Protein AF-A0A552V9F4-F1 (afdb_monomer)

Mean predicted aligned error: 6.56 Å

pLDDT: mean 88.09, std 12.14, range [50.66, 97.44]

Organism: NCBI:txid2593302

Solvent-accessible surface area (backbone atoms only — not comparable to full-atom values): 7953 Å² total; per-residue (Å²): 112,72,72,58,54,55,49,52,52,50,44,52,54,47,30,52,49,51,51,54,51,39,51,52,51,35,53,50,50,47,54,55,50,46,70,77,54,66,98,63,60,70,68,59,55,53,53,46,44,68,67,46,38,50,55,44,36,16,58,52,36,9,51,49,32,18,53,53,34,37,56,52,29,77,77,38,71,93,44,42,72,57,48,33,50,49,40,46,50,55,31,50,52,52,50,49,51,50,46,61,73,68,66,56,71,54,82,86,44,42,68,52,50,51,52,20,51,49,33,20,45,48,21,10,47,53,28,61,72,64,57,77,80,81,66,76,75,70,61,72,71,70,77,72,74,134

Foldseek 3Di:
DVVVVVVVVVLLVLLVVLVVVLVVQLVVVLVVVCVVVDDDDPVVSVVVSVVCSLVSLLVSLLQSLLVVLLVVCVVPVVCSVVSLPVNLVSNLVVVVVVCVVVVPPCPVCVVSNVSSSVSSSVSSVVSSVPHPDPDPPVVVVVVPDD

Structure (mmCIF, N/CA/C/O backbone):
data_AF-A0A552V9F4-F1
#
_entry.id   AF-A0A552V9F4-F1
#
loop_
_atom_site.group_PDB
_atom_site.id
_atom_site.type_symbol
_atom_site.label_atom_id
_atom_site.label_alt_id
_atom_site.label_comp_id
_atom_site.label_asym_id
_atom_site.label_entity_id
_atom_site.label_seq_id
_atom_site.pdbx_PDB_ins_code
_atom_site.Cartn_x
_atom_site.Cartn_y
_atom_site.Cartn_z
_atom_site.occupancy
_atom_site.B_iso_or_equiv
_atom_site.auth_seq_id
_atom_site.auth_comp_id
_atom_site.auth_asym_id
_atom_site.auth_atom_id
_atom_site.pdbx_PDB_model_num
ATOM 1 N N . MET A 1 1 ? -27.660 -7.204 12.647 1.00 72.75 1 MET A N 1
ATOM 2 C CA . MET A 1 1 ? -27.109 -7.534 11.307 1.00 72.75 1 MET A CA 1
ATOM 3 C C . MET A 1 1 ? -26.735 -6.308 10.467 1.00 72.75 1 MET A C 1
ATOM 5 O O . MET A 1 1 ? -25.576 -6.212 10.083 1.00 72.75 1 MET A O 1
ATOM 9 N N . LYS A 1 2 ? -27.642 -5.340 10.229 1.00 84.56 2 LYS A N 1
ATOM 10 C CA . LYS A 1 2 ? -27.387 -4.163 9.358 1.00 84.56 2 LYS A CA 1
ATOM 11 C C . LYS A 1 2 ? -26.086 -3.395 9.672 1.00 84.56 2 LYS A C 1
ATOM 13 O O . LYS A 1 2 ? -25.325 -3.079 8.765 1.00 84.56 2 LYS A O 1
ATOM 18 N N . THR A 1 3 ? -25.776 -3.168 10.950 1.00 84.19 3 THR A N 1
ATOM 19 C CA . THR A 1 3 ? -24.576 -2.420 11.381 1.00 84.19 3 THR A CA 1
ATOM 20 C C . THR A 1 3 ? -23.252 -3.110 11.032 1.00 84.19 3 THR A C 1
ATOM 22 O O . THR A 1 3 ? -22.259 -2.428 10.795 1.00 84.19 3 THR A O 1
ATOM 25 N N . GLN A 1 4 ? -23.221 -4.447 10.995 1.00 86.94 4 GLN A N 1
ATOM 26 C CA . GLN A 1 4 ? -22.009 -5.193 10.635 1.00 86.94 4 GLN A CA 1
ATOM 27 C C . GLN A 1 4 ? -21.785 -5.189 9.121 1.00 86.94 4 GLN A C 1
ATOM 29 O O . GLN A 1 4 ? -20.668 -4.950 8.676 1.00 86.94 4 GLN A O 1
ATOM 34 N N . LEU A 1 5 ? -22.856 -5.341 8.334 1.00 91.25 5 LEU A N 1
ATOM 35 C CA . LEU A 1 5 ? -22.785 -5.246 6.875 1.00 91.25 5 LEU A CA 1
ATOM 36 C C . LEU A 1 5 ? -22.254 -3.878 6.422 1.00 91.25 5 LEU A C 1
ATOM 38 O O . LEU A 1 5 ? -21.339 -3.808 5.608 1.00 91.25 5 LEU A O 1
ATOM 42 N N . LEU A 1 6 ? -22.768 -2.788 7.004 1.00 90.12 6 LEU A N 1
ATOM 43 C CA . LEU A 1 6 ? -22.297 -1.432 6.698 1.00 90.12 6 LEU A CA 1
ATOM 44 C C . LEU A 1 6 ? -20.823 -1.220 7.059 1.00 90.12 6 LEU A C 1
ATOM 46 O O . LEU A 1 6 ? -20.116 -0.501 6.358 1.00 90.12 6 LEU A O 1
ATOM 50 N N . PHE A 1 7 ? -20.355 -1.832 8.149 1.00 88.62 7 PHE A N 1
ATOM 51 C CA . PHE A 1 7 ? -18.946 -1.781 8.530 1.00 88.62 7 PHE A CA 1
ATOM 52 C C . PHE A 1 7 ? -18.068 -2.489 7.490 1.00 88.62 7 PHE A C 1
ATOM 54 O O . PHE A 1 7 ? -17.107 -1.894 7.012 1.00 88.62 7 PHE A O 1
ATOM 61 N N . VAL A 1 8 ? -18.433 -3.711 7.091 1.00 90.56 8 VAL A N 1
ATOM 62 C CA . VAL A 1 8 ? -17.694 -4.490 6.084 1.00 90.56 8 VAL A CA 1
ATOM 63 C C . VAL A 1 8 ? -17.661 -3.767 4.738 1.00 90.56 8 VAL A C 1
ATOM 65 O O . VAL A 1 8 ? -16.583 -3.582 4.179 1.00 90.56 8 VAL A O 1
ATOM 68 N N . LEU A 1 9 ? -18.807 -3.272 4.259 1.00 94.00 9 LEU A N 1
ATOM 69 C CA . LEU A 1 9 ? -18.890 -2.498 3.014 1.00 94.00 9 LEU A CA 1
ATOM 70 C C . LEU A 1 9 ? -18.021 -1.240 3.056 1.00 94.00 9 LEU A C 1
ATOM 72 O O . LEU A 1 9 ? -17.386 -0.894 2.065 1.00 94.00 9 LEU A O 1
ATOM 76 N N . ARG A 1 10 ? -17.954 -0.562 4.205 1.00 93.00 10 ARG A N 1
ATOM 77 C CA . ARG A 1 10 ? -17.111 0.624 4.372 1.00 93.00 10 ARG A CA 1
ATOM 78 C C . ARG A 1 10 ? -15.624 0.282 4.333 1.00 93.00 10 ARG A C 1
ATOM 80 O O . ARG A 1 10 ? -14.868 1.031 3.720 1.00 93.00 10 ARG A O 1
ATOM 87 N N . ILE A 1 11 ? -15.205 -0.817 4.964 1.00 94.31 11 ILE A N 1
ATOM 88 C CA . ILE A 1 11 ? -13.812 -1.281 4.899 1.00 94.31 11 ILE A CA 1
ATOM 89 C C . ILE A 1 11 ? -13.452 -1.663 3.464 1.00 94.31 11 ILE A C 1
ATOM 91 O O . ILE A 1 11 ? -12.461 -1.160 2.948 1.00 94.31 11 ILE A O 1
ATOM 95 N N . LEU A 1 12 ? -14.284 -2.475 2.806 1.00 95.75 12 LEU A N 1
ATOM 96 C CA . LEU A 1 12 ? -14.083 -2.891 1.416 1.00 95.75 12 LEU A CA 1
ATOM 97 C C . LEU A 1 12 ? -14.016 -1.694 0.468 1.00 95.75 12 LEU A C 1
ATOM 99 O O . LEU A 1 12 ? -13.056 -1.559 -0.281 1.00 95.75 12 LEU A O 1
ATOM 103 N N . GLY A 1 13 ? -14.992 -0.787 0.538 1.00 96.25 13 GLY A N 1
ATOM 104 C CA . GLY A 1 13 ? -15.0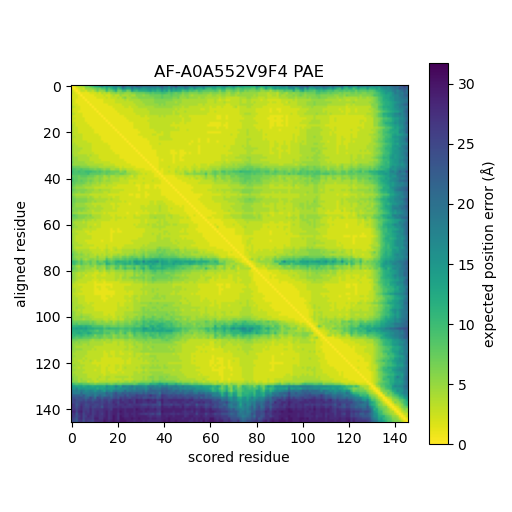08 0.412 -0.297 1.00 96.25 13 GLY A CA 1
ATOM 105 C C . GLY A 1 13 ? -13.802 1.318 -0.048 1.00 96.25 13 GLY A C 1
ATOM 106 O O . GLY A 1 13 ? -13.254 1.875 -0.992 1.00 96.25 13 GLY A O 1
ATOM 107 N N . THR A 1 14 ? -13.335 1.422 1.202 1.00 95.56 14 THR A N 1
ATOM 108 C CA . THR A 1 14 ? -12.108 2.173 1.518 1.00 95.56 14 THR A CA 1
ATOM 109 C C . THR A 1 14 ? -10.870 1.478 0.954 1.00 95.56 14 THR A C 1
ATOM 111 O O . THR A 1 14 ? -10.026 2.148 0.376 1.00 95.56 14 THR A O 1
ATOM 114 N N . ALA A 1 15 ? -10.759 0.155 1.083 1.00 96.38 15 ALA A N 1
ATOM 115 C CA . ALA A 1 15 ? -9.636 -0.599 0.534 1.00 96.38 15 ALA A CA 1
ATOM 116 C C . ALA A 1 15 ? -9.555 -0.458 -0.996 1.00 96.38 15 ALA A C 1
ATOM 118 O O . ALA A 1 15 ? -8.486 -0.167 -1.523 1.00 96.38 15 ALA A O 1
ATOM 119 N N . ILE A 1 16 ? -10.692 -0.569 -1.692 1.00 96.81 16 ILE A N 1
ATOM 120 C CA . ILE A 1 16 ? -10.782 -0.349 -3.144 1.00 96.81 16 ILE A CA 1
ATOM 121 C C . ILE A 1 16 ? -10.408 1.093 -3.501 1.00 96.81 16 ILE A C 1
ATOM 123 O O . ILE A 1 16 ? -9.666 1.315 -4.451 1.00 96.81 16 ILE A O 1
ATOM 127 N N . LEU A 1 17 ? -10.878 2.080 -2.733 1.00 97.06 17 LEU A N 1
ATOM 128 C CA . LEU A 1 17 ? -10.517 3.479 -2.958 1.00 97.06 17 LEU A CA 1
ATOM 129 C C . LEU A 1 17 ? -9.005 3.706 -2.824 1.00 97.06 17 LEU A C 1
ATOM 131 O O . LEU A 1 17 ? -8.422 4.359 -3.683 1.00 97.06 17 LEU A O 1
ATOM 135 N N . ILE A 1 18 ? -8.369 3.158 -1.782 1.00 96.19 18 ILE A N 1
ATOM 136 C CA . ILE A 1 18 ? -6.911 3.248 -1.605 1.00 96.19 18 ILE A CA 1
ATOM 137 C C . ILE A 1 18 ? -6.203 2.598 -2.797 1.00 96.19 18 ILE A C 1
ATOM 139 O O . ILE A 1 18 ? -5.294 3.205 -3.348 1.00 96.19 18 ILE A O 1
ATOM 143 N N . MET A 1 19 ? -6.667 1.428 -3.248 1.00 95.31 19 MET A N 1
ATOM 144 C CA . MET A 1 19 ? -6.105 0.734 -4.412 1.00 95.31 19 MET A CA 1
ATOM 145 C C . MET A 1 19 ? -6.162 1.596 -5.680 1.00 95.31 19 MET A C 1
ATOM 147 O O . MET A 1 19 ? -5.168 1.736 -6.384 1.00 95.31 19 MET A O 1
ATOM 151 N N . ILE A 1 20 ? -7.310 2.224 -5.953 1.00 96.12 20 ILE A N 1
ATOM 152 C CA . ILE A 1 20 ? -7.468 3.127 -7.101 1.00 96.12 20 ILE A CA 1
ATOM 153 C C . ILE A 1 20 ? -6.495 4.305 -6.993 1.00 96.12 20 ILE A C 1
ATOM 155 O O . ILE A 1 20 ? -5.845 4.651 -7.976 1.00 96.12 20 ILE A O 1
ATOM 159 N N . ILE A 1 21 ? -6.371 4.911 -5.809 1.00 97.00 21 ILE A N 1
ATOM 160 C CA . ILE A 1 21 ? -5.446 6.030 -5.592 1.00 97.00 21 ILE A CA 1
ATOM 161 C C . ILE A 1 21 ? -3.994 5.581 -5.807 1.00 97.00 21 ILE A C 1
ATOM 163 O O . ILE A 1 21 ? -3.258 6.282 -6.494 1.00 97.00 21 ILE A O 1
ATOM 167 N N . ASP A 1 22 ? -3.584 4.423 -5.288 1.00 94.62 22 ASP A N 1
ATOM 168 C CA . ASP A 1 22 ? -2.224 3.894 -5.468 1.00 94.62 22 ASP A CA 1
ATOM 169 C C . ASP A 1 22 ? -1.891 3.640 -6.946 1.00 94.62 22 ASP A C 1
ATOM 171 O O . ASP A 1 22 ? -0.799 3.981 -7.410 1.00 94.62 22 ASP A O 1
ATOM 175 N N . VAL A 1 23 ? -2.842 3.099 -7.713 1.00 93.12 23 VAL A N 1
ATOM 176 C CA . VAL A 1 23 ? -2.683 2.916 -9.164 1.00 93.12 23 VAL A CA 1
ATOM 177 C C . VAL A 1 23 ? -2.520 4.267 -9.860 1.00 93.12 23 VAL A C 1
ATOM 179 O O . VAL A 1 23 ? -1.599 4.437 -10.656 1.00 93.12 23 VAL A O 1
ATOM 182 N N . LEU A 1 24 ? -3.359 5.256 -9.533 1.00 96.81 24 LEU A N 1
ATOM 183 C CA . LEU A 1 24 ? -3.253 6.601 -10.107 1.00 96.81 24 LEU A CA 1
ATOM 184 C C . LEU A 1 24 ? -1.923 7.280 -9.755 1.00 96.81 24 LEU A C 1
ATOM 186 O O . LEU A 1 24 ? -1.337 7.941 -10.610 1.00 96.81 24 LEU A O 1
ATOM 190 N N . LEU A 1 25 ? -1.425 7.102 -8.530 1.00 96.81 25 LEU A N 1
ATOM 191 C CA . LEU A 1 25 ? -0.123 7.623 -8.110 1.00 96.81 25 LEU A CA 1
ATOM 192 C C . LEU A 1 25 ? 1.028 6.948 -8.855 1.00 96.81 25 LEU A C 1
ATOM 194 O O . LEU A 1 25 ? 1.984 7.626 -9.219 1.00 96.81 25 LEU A O 1
ATOM 198 N N . SER A 1 26 ? 0.917 5.650 -9.133 1.00 94.44 26 SER A N 1
ATOM 199 C CA . SER A 1 26 ? 1.912 4.923 -9.928 1.00 94.44 26 SER A CA 1
ATOM 200 C C . SER A 1 26 ? 1.936 5.426 -11.375 1.00 94.44 26 SER A C 1
ATOM 202 O O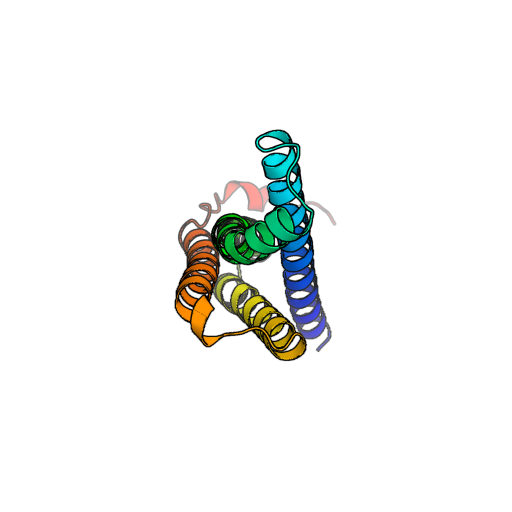 . SER A 1 26 ? 2.999 5.706 -11.917 1.00 94.44 26 SER A O 1
ATOM 204 N N . VAL A 1 27 ? 0.766 5.646 -11.986 1.00 95.31 27 VAL A N 1
ATOM 205 C CA . VAL A 1 27 ? 0.667 6.244 -13.332 1.00 95.31 27 VAL A CA 1
ATOM 206 C C . VAL A 1 27 ? 1.233 7.666 -13.353 1.00 95.31 27 VAL A C 1
ATOM 208 O O . VAL A 1 27 ? 1.951 8.037 -14.282 1.00 95.31 27 VAL A O 1
ATOM 211 N N . LEU A 1 28 ? 0.929 8.469 -12.330 1.00 97.31 28 LEU A N 1
ATOM 212 C CA . LEU A 1 28 ? 1.443 9.830 -12.210 1.00 97.31 28 LEU A CA 1
ATOM 213 C C . LEU A 1 28 ? 2.970 9.850 -12.060 1.00 97.31 28 LEU A C 1
ATOM 215 O O . LEU A 1 28 ? 3.621 10.696 -12.668 1.00 97.31 28 LEU A O 1
ATOM 219 N N . GLU A 1 29 ? 3.541 8.926 -11.288 1.00 97.44 29 GLU A N 1
ATOM 220 C CA . GLU A 1 29 ? 4.991 8.779 -11.137 1.00 97.44 29 GLU A CA 1
ATOM 221 C C . GLU A 1 29 ? 5.663 8.511 -12.485 1.00 97.44 29 GLU A C 1
ATOM 223 O O . GLU A 1 29 ? 6.561 9.260 -12.870 1.00 97.44 29 GLU A O 1
ATOM 228 N N . VAL A 1 30 ? 5.164 7.539 -13.252 1.00 96.88 30 VAL A N 1
ATOM 229 C CA . VAL A 1 30 ? 5.693 7.218 -14.587 1.00 96.88 30 VAL A CA 1
ATOM 230 C C . VAL A 1 30 ? 5.546 8.405 -15.540 1.00 96.88 30 VAL A C 1
ATOM 232 O O . VAL A 1 30 ? 6.466 8.713 -16.298 1.00 96.88 30 VAL A O 1
ATOM 235 N N . PHE A 1 31 ? 4.417 9.119 -15.486 1.00 96.88 31 PHE A N 1
ATOM 236 C CA . PHE A 1 31 ? 4.212 10.329 -16.283 1.00 96.88 31 PHE A CA 1
ATOM 237 C C . PHE A 1 31 ? 5.247 11.413 -15.957 1.00 96.88 31 PHE A C 1
ATOM 239 O O . PHE A 1 31 ? 5.812 12.017 -16.869 1.00 96.88 31 PHE A O 1
ATOM 246 N N . ILE A 1 32 ? 5.520 11.651 -14.671 1.00 97.31 32 ILE A N 1
ATOM 247 C CA . ILE A 1 32 ? 6.546 12.600 -14.224 1.00 97.31 32 ILE A CA 1
ATOM 248 C C . ILE A 1 32 ? 7.928 12.132 -14.694 1.00 97.31 32 ILE A C 1
ATOM 250 O O . ILE A 1 32 ? 8.675 12.923 -15.269 1.00 97.31 32 ILE A O 1
ATOM 254 N N . TYR A 1 33 ? 8.250 10.851 -14.520 1.00 96.75 33 TYR A N 1
ATOM 255 C CA . TYR A 1 33 ? 9.520 10.264 -14.942 1.00 96.75 33 TYR A CA 1
ATOM 256 C C . TYR A 1 33 ? 9.768 10.434 -16.450 1.00 96.75 33 TYR A C 1
ATOM 258 O O . TYR A 1 33 ? 10.843 10.880 -16.858 1.00 96.75 33 TYR A O 1
ATOM 266 N N . ALA A 1 34 ? 8.751 10.195 -17.281 1.00 96.31 34 ALA A N 1
ATOM 267 C CA . ALA A 1 34 ? 8.834 10.367 -18.730 1.00 96.31 34 ALA A CA 1
ATOM 268 C C . ALA A 1 34 ? 9.116 11.817 -19.163 1.00 96.31 34 ALA A C 1
ATOM 270 O O . ALA A 1 34 ? 9.714 12.039 -20.215 1.00 96.31 34 ALA A O 1
ATOM 271 N N . ARG A 1 35 ? 8.740 12.820 -18.354 1.00 96.94 35 ARG A N 1
ATOM 272 C CA . ARG A 1 35 ? 9.095 14.225 -18.616 1.00 96.94 35 ARG A CA 1
ATOM 273 C C . ARG A 1 35 ? 10.566 14.534 -18.353 1.00 96.94 35 ARG A C 1
ATOM 275 O O . ARG A 1 35 ? 11.104 15.421 -19.007 1.00 96.94 35 ARG A O 1
ATOM 282 N N . PHE A 1 36 ? 11.201 13.827 -17.421 1.00 97.38 36 PHE A N 1
ATOM 283 C CA . PHE A 1 36 ? 12.621 14.007 -17.104 1.00 97.38 36 PHE A CA 1
ATOM 284 C C . PHE A 1 36 ? 13.546 13.206 -18.019 1.00 97.38 36 PHE A C 1
ATOM 286 O O . PHE A 1 36 ? 14.675 13.627 -18.261 1.00 97.38 36 PHE A O 1
ATOM 293 N N . VAL A 1 37 ? 13.076 12.072 -18.540 1.00 96.38 37 VAL A N 1
ATOM 294 C CA . VAL A 1 37 ? 13.838 11.217 -19.458 1.00 96.38 37 VAL A CA 1
ATOM 295 C C . VAL A 1 37 ? 13.060 11.075 -20.768 1.00 96.38 37 VAL A C 1
ATOM 297 O O . VAL A 1 37 ? 12.438 10.033 -20.980 1.00 96.38 37 VAL A O 1
ATOM 300 N N . PRO A 1 38 ? 13.038 12.108 -21.631 1.00 94.81 38 PRO A N 1
ATOM 301 C CA . PRO A 1 38 ? 12.320 12.052 -22.901 1.00 94.81 38 PRO A CA 1
ATOM 302 C C . PRO A 1 38 ? 13.006 11.124 -23.921 1.00 94.81 38 PRO A C 1
ATOM 304 O O . PRO A 1 38 ? 14.115 10.629 -23.704 1.00 94.81 38 PRO A O 1
ATOM 307 N N . ASP A 1 39 ? 12.324 10.899 -25.047 1.00 95.69 39 ASP A N 1
ATOM 308 C CA . ASP A 1 39 ? 12.840 10.214 -26.244 1.00 95.69 39 ASP A CA 1
ATOM 309 C C . ASP A 1 39 ? 13.251 8.745 -26.042 1.00 95.69 39 ASP A C 1
ATOM 311 O O . ASP A 1 39 ? 14.092 8.203 -26.766 1.00 95.69 39 ASP A O 1
ATOM 315 N N . LYS A 1 40 ? 12.649 8.066 -25.061 1.00 96.88 40 LYS A N 1
ATOM 316 C CA . LYS A 1 40 ? 12.807 6.619 -24.880 1.00 96.88 40 LYS A CA 1
ATOM 317 C C . LYS A 1 40 ? 11.651 5.850 -25.525 1.00 96.88 40 LYS A C 1
ATOM 319 O O . LYS A 1 40 ? 10.537 6.366 -25.617 1.00 96.88 40 LYS A O 1
ATOM 324 N N . PRO A 1 41 ? 11.891 4.608 -25.984 1.00 96.75 41 PRO A N 1
ATOM 325 C CA . PRO A 1 41 ? 10.813 3.750 -26.464 1.00 96.75 41 PRO A CA 1
ATOM 326 C C . PRO A 1 41 ? 9.840 3.415 -25.324 1.00 96.75 41 PRO A C 1
ATOM 328 O O . PRO A 1 41 ? 10.246 3.356 -24.166 1.00 96.75 41 PRO A O 1
ATOM 331 N N . ALA A 1 42 ? 8.576 3.128 -25.653 1.00 94.50 42 ALA A N 1
ATOM 332 C CA . ALA A 1 42 ? 7.539 2.790 -24.668 1.00 94.50 42 ALA A CA 1
ATOM 333 C C . ALA A 1 42 ? 7.968 1.669 -23.701 1.00 94.50 42 ALA A C 1
ATOM 335 O O . ALA A 1 42 ? 7.796 1.795 -22.493 1.00 94.50 42 ALA A O 1
ATOM 336 N N . SER A 1 43 ? 8.663 0.651 -24.219 1.00 96.00 43 SER A N 1
ATOM 337 C CA . SER A 1 43 ? 9.186 -0.471 -23.432 1.00 96.00 43 SER A CA 1
ATOM 338 C C . SER A 1 43 ? 10.141 -0.063 -22.305 1.00 96.00 43 SER A C 1
ATOM 340 O O . SER A 1 43 ? 10.242 -0.769 -21.304 1.00 96.00 43 SER A O 1
ATOM 342 N N . PHE A 1 44 ? 10.837 1.071 -22.437 1.00 96.12 44 PHE A N 1
ATOM 343 C CA . PHE A 1 44 ? 11.686 1.613 -21.377 1.00 96.12 44 PHE A CA 1
ATOM 344 C C . PHE A 1 44 ? 10.846 2.108 -20.192 1.00 96.12 44 PHE A C 1
ATOM 346 O O . PHE A 1 44 ? 11.172 1.822 -19.042 1.00 96.12 44 PHE A O 1
ATOM 353 N N . TYR A 1 45 ? 9.747 2.816 -20.468 1.00 95.50 45 TYR A N 1
ATOM 354 C CA . TYR A 1 45 ? 8.840 3.306 -19.430 1.00 95.50 45 TYR A CA 1
ATOM 355 C C . TYR A 1 45 ? 7.999 2.181 -18.825 1.00 95.50 45 TYR A C 1
ATOM 357 O O . TYR A 1 45 ? 7.761 2.203 -17.622 1.00 95.50 45 TYR A O 1
ATOM 365 N N . ASP A 1 46 ? 7.619 1.172 -19.613 1.00 93.19 46 ASP A N 1
ATOM 366 C CA . ASP A 1 46 ? 6.919 -0.017 -19.110 1.00 93.19 46 ASP A CA 1
ATOM 367 C C . ASP A 1 46 ? 7.788 -0.789 -18.105 1.00 93.19 46 ASP A C 1
ATO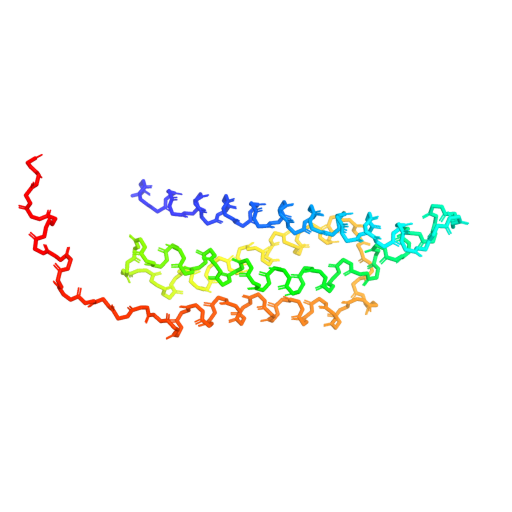M 369 O O . ASP A 1 46 ? 7.320 -1.181 -17.035 1.00 93.19 46 ASP A O 1
ATOM 373 N N . ALA A 1 47 ? 9.079 -0.959 -18.412 1.00 93.06 47 ALA A N 1
ATOM 374 C CA . ALA A 1 47 ? 10.031 -1.588 -17.500 1.00 93.06 47 ALA A CA 1
ATOM 375 C C . ALA A 1 47 ? 10.213 -0.773 -16.209 1.00 93.06 47 ALA A C 1
ATOM 377 O O . ALA A 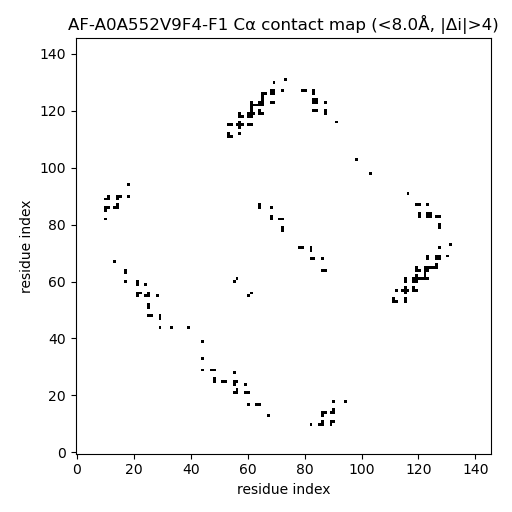1 47 ? 10.220 -1.347 -15.118 1.00 93.06 47 ALA A O 1
ATOM 378 N N . HIS A 1 48 ? 10.306 0.558 -16.321 1.00 94.62 48 HIS A N 1
ATOM 379 C CA . HIS A 1 48 ? 10.358 1.449 -15.157 1.00 94.62 48 HIS A CA 1
ATOM 380 C C . HIS A 1 48 ? 9.091 1.338 -14.308 1.00 94.62 48 HIS A C 1
ATOM 382 O O . HIS A 1 48 ? 9.198 1.153 -13.102 1.00 94.62 48 HIS A O 1
ATOM 388 N N . ALA A 1 49 ? 7.907 1.363 -14.924 1.00 92.44 49 ALA A N 1
ATOM 389 C CA . ALA A 1 49 ? 6.626 1.254 -14.230 1.00 92.44 49 ALA A CA 1
ATOM 390 C C . ALA A 1 49 ? 6.520 -0.040 -13.409 1.00 92.44 49 ALA A C 1
ATOM 392 O O . ALA A 1 49 ? 6.089 -0.017 -12.257 1.00 92.44 49 ALA A O 1
ATOM 393 N N . LEU A 1 50 ? 6.957 -1.171 -13.972 1.00 88.56 50 LEU A N 1
ATOM 394 C CA . LEU A 1 50 ? 6.979 -2.455 -13.266 1.00 88.56 50 LEU A CA 1
ATOM 395 C C . LEU A 1 50 ? 7.944 -2.447 -12.074 1.00 88.56 50 LEU A C 1
ATOM 397 O O . LEU A 1 50 ? 7.654 -3.048 -11.040 1.00 88.56 50 LEU A O 1
ATOM 401 N N . GLN A 1 51 ? 9.076 -1.756 -12.203 1.00 89.38 51 GLN A N 1
ATOM 402 C CA . GLN A 1 51 ? 10.068 -1.647 -11.140 1.00 89.38 51 GLN A CA 1
ATOM 403 C C . GLN A 1 51 ? 9.651 -0.652 -10.046 1.00 89.38 51 GLN A C 1
ATOM 405 O O . GLN A 1 51 ? 9.901 -0.910 -8.866 1.00 89.38 51 GLN A O 1
ATOM 410 N N . SER A 1 52 ? 9.041 0.479 -10.411 1.00 92.00 52 SER A N 1
ATOM 411 C CA . SER A 1 52 ? 8.705 1.580 -9.504 1.00 92.00 52 SER A CA 1
ATOM 412 C C . SER A 1 52 ? 7.384 1.361 -8.763 1.00 92.00 52 SER A C 1
ATOM 414 O O . SER A 1 52 ? 7.283 1.734 -7.591 1.00 92.00 52 SER A O 1
ATOM 416 N N . ALA A 1 53 ? 6.394 0.704 -9.379 1.00 88.94 53 ALA A N 1
ATOM 417 C CA . ALA A 1 53 ? 5.054 0.538 -8.808 1.00 88.94 53 ALA A CA 1
ATOM 418 C C . ALA A 1 53 ? 5.036 -0.073 -7.388 1.00 88.94 53 ALA A C 1
ATOM 420 O O . ALA A 1 53 ? 4.335 0.466 -6.523 1.00 88.94 53 ALA A O 1
ATOM 421 N N . PRO A 1 54 ? 5.826 -1.120 -7.065 1.00 88.06 54 PRO A N 1
ATOM 422 C CA . PRO A 1 54 ? 5.887 -1.648 -5.701 1.00 88.06 54 PRO A CA 1
ATOM 423 C C . PRO A 1 54 ? 6.367 -0.617 -4.665 1.00 88.06 54 PRO A C 1
ATOM 425 O O . PRO A 1 54 ? 5.879 -0.598 -3.532 1.00 88.06 54 PRO A O 1
ATOM 428 N N . TRP A 1 55 ? 7.291 0.272 -5.046 1.00 91.69 55 TRP A N 1
ATOM 429 C CA . TRP A 1 55 ? 7.802 1.334 -4.175 1.00 91.69 55 TRP A CA 1
ATOM 430 C C . TRP A 1 55 ? 6.773 2.436 -3.960 1.00 91.69 55 TRP A C 1
ATOM 432 O O . TRP A 1 55 ? 6.567 2.860 -2.821 1.00 91.69 55 TRP A O 1
ATOM 442 N N . VAL A 1 56 ? 6.088 2.854 -5.029 1.00 93.25 56 VAL A N 1
ATOM 443 C CA . VAL A 1 56 ? 4.987 3.823 -4.942 1.00 93.25 56 VAL A CA 1
ATOM 444 C C . VAL A 1 56 ? 3.910 3.289 -4.002 1.00 93.25 56 VAL A C 1
ATOM 446 O O . VAL A 1 56 ? 3.551 3.969 -3.045 1.00 93.25 56 VAL A O 1
ATOM 449 N N . SER A 1 57 ? 3.478 2.041 -4.189 1.00 91.00 57 SER A N 1
ATOM 450 C CA . SER A 1 57 ? 2.496 1.385 -3.318 1.00 91.00 57 SER A CA 1
ATOM 451 C C . SER A 1 57 ? 2.970 1.259 -1.862 1.00 91.00 57 SER A C 1
ATOM 453 O O . SER A 1 57 ? 2.171 1.373 -0.933 1.00 91.00 57 SER A O 1
ATOM 455 N N . GLY A 1 58 ? 4.264 1.038 -1.619 1.00 90.00 58 GLY A N 1
ATOM 456 C CA . GLY A 1 58 ? 4.813 0.993 -0.263 1.00 90.00 58 GLY A CA 1
ATOM 457 C C . GLY A 1 58 ? 4.762 2.349 0.444 1.00 90.00 58 GLY A C 1
ATOM 458 O O . GLY A 1 58 ? 4.266 2.445 1.567 1.00 90.00 58 GLY A O 1
ATOM 459 N N . ILE A 1 59 ? 5.242 3.403 -0.219 1.00 93.81 59 ILE A N 1
ATOM 460 C CA . ILE A 1 59 ? 5.324 4.755 0.351 1.00 93.81 59 ILE A CA 1
ATOM 461 C C . ILE A 1 59 ? 3.932 5.390 0.426 1.00 93.81 59 ILE A C 1
ATOM 463 O O . ILE A 1 59 ? 3.473 5.769 1.508 1.00 93.81 59 ILE A O 1
ATOM 467 N N . ALA A 1 60 ? 3.249 5.489 -0.715 1.00 94.88 60 ALA A N 1
ATOM 468 C CA . ALA A 1 60 ? 1.934 6.104 -0.806 1.00 94.88 60 ALA A CA 1
ATOM 469 C C . ALA A 1 60 ? 0.885 5.272 -0.074 1.00 94.88 60 ALA A C 1
ATOM 471 O O . ALA A 1 60 ? 0.166 5.815 0.762 1.00 94.88 60 ALA A O 1
ATOM 472 N N . GLY A 1 61 ? 0.854 3.957 -0.288 1.00 93.00 61 GLY A N 1
ATOM 473 C CA . GLY A 1 61 ? -0.092 3.078 0.391 1.00 93.00 61 GLY A CA 1
ATOM 474 C C . GLY A 1 61 ? 0.096 3.093 1.909 1.00 93.00 61 GLY A C 1
ATOM 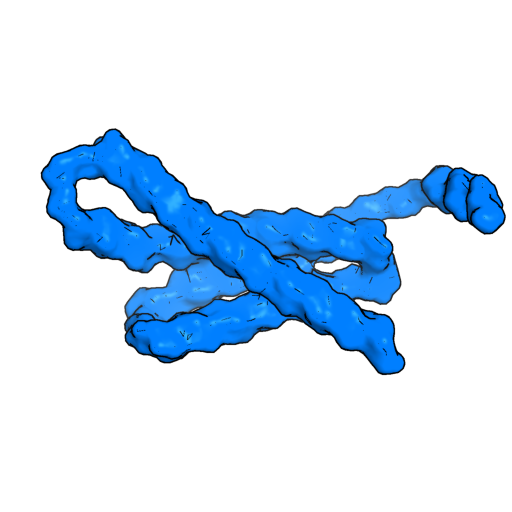475 O O . GLY A 1 61 ? -0.889 3.146 2.646 1.00 93.00 61 GLY A O 1
ATOM 476 N N . GLY A 1 62 ? 1.338 3.143 2.408 1.00 94.44 62 GLY A N 1
ATOM 477 C CA . GLY A 1 62 ? 1.628 3.344 3.833 1.00 94.44 62 GLY A CA 1
ATOM 478 C C . GLY A 1 62 ? 1.037 4.645 4.382 1.00 94.44 62 GLY A C 1
ATOM 479 O O . GLY A 1 62 ? 0.336 4.648 5.401 1.00 94.44 62 GLY A O 1
ATOM 480 N N . PHE A 1 63 ? 1.258 5.751 3.673 1.00 96.62 63 PHE A N 1
ATOM 481 C CA . PHE A 1 63 ? 0.709 7.056 4.031 1.00 96.62 63 PHE A CA 1
ATOM 482 C C . PHE A 1 63 ? -0.828 7.091 3.970 1.00 96.62 63 PHE A C 1
ATOM 484 O O . PHE A 1 63 ? -1.479 7.561 4.906 1.00 96.62 63 PHE A O 1
ATOM 491 N N . LEU A 1 64 ? -1.434 6.544 2.915 1.00 96.38 64 LEU A N 1
ATOM 492 C CA . LEU A 1 64 ? -2.886 6.460 2.760 1.00 96.38 64 LEU A CA 1
ATOM 493 C C . LEU A 1 64 ? -3.509 5.606 3.866 1.00 96.38 64 LEU A C 1
ATOM 495 O O . LEU A 1 64 ? -4.512 6.010 4.458 1.00 96.38 64 LEU A O 1
ATOM 499 N N . MET A 1 65 ? -2.889 4.477 4.218 1.00 95.81 65 MET A N 1
ATOM 500 C CA . MET A 1 65 ? -3.333 3.641 5.333 1.00 95.81 65 MET A CA 1
ATOM 501 C C . MET A 1 65 ? -3.344 4.407 6.648 1.00 95.81 65 MET A C 1
ATOM 503 O O . MET A 1 65 ? -4.327 4.321 7.387 1.00 95.81 65 MET A O 1
ATOM 507 N N . PHE A 1 66 ? -2.310 5.203 6.923 1.00 95.75 66 PHE A N 1
ATOM 508 C CA . PHE A 1 66 ? -2.294 6.088 8.084 1.00 95.75 66 PHE A CA 1
ATOM 509 C C . PHE A 1 66 ? -3.467 7.080 8.060 1.00 95.75 66 PHE A C 1
ATOM 511 O O . PHE A 1 66 ? -4.231 7.157 9.028 1.00 95.75 66 PHE A O 1
ATOM 518 N N . VAL A 1 67 ? -3.649 7.810 6.954 1.00 95.44 67 VAL A N 1
ATOM 519 C CA . VAL A 1 67 ? -4.681 8.853 6.825 1.00 95.44 67 VAL A CA 1
ATOM 520 C C . VAL A 1 67 ? -6.087 8.273 6.987 1.00 95.44 67 VAL A C 1
ATOM 522 O O . VAL A 1 67 ? -6.863 8.757 7.816 1.00 95.44 67 VAL A O 1
ATOM 525 N N . PHE A 1 68 ? -6.421 7.217 6.244 1.00 94.75 68 PHE A N 1
ATOM 526 C CA . PHE A 1 68 ? -7.754 6.615 6.288 1.00 94.75 68 PHE A CA 1
ATOM 527 C C . PHE A 1 68 ? -8.029 5.930 7.626 1.00 94.75 68 PHE A C 1
ATOM 529 O O . PHE A 1 68 ? -9.113 6.113 8.188 1.00 94.75 68 PHE A O 1
ATOM 536 N N . THR A 1 69 ? -7.053 5.208 8.185 1.00 93.69 69 THR A N 1
ATOM 537 C CA . THR A 1 69 ? -7.199 4.594 9.513 1.00 93.69 69 THR A CA 1
ATOM 538 C C . THR A 1 69 ? -7.472 5.666 10.563 1.00 93.69 69 THR A C 1
ATOM 540 O O . THR A 1 69 ? -8.455 5.566 11.300 1.00 93.69 69 THR A O 1
ATOM 543 N N . ARG A 1 70 ? -6.683 6.749 10.579 1.00 92.00 70 ARG A N 1
ATOM 544 C CA . ARG A 1 70 ? -6.865 7.866 11.514 1.00 92.00 70 ARG A CA 1
ATOM 545 C C . ARG A 1 70 ? -8.231 8.534 11.358 1.00 92.00 70 ARG A C 1
ATOM 547 O O . ARG A 1 70 ? -8.913 8.778 12.353 1.00 92.00 70 ARG A O 1
ATOM 554 N N . HIS A 1 71 ? -8.657 8.797 10.125 1.00 91.75 71 HIS A N 1
ATOM 555 C CA . HIS A 1 71 ? -9.958 9.405 9.835 1.00 91.75 71 HIS A CA 1
ATOM 556 C C . HIS A 1 71 ? -11.125 8.579 10.384 1.00 91.75 71 HIS A C 1
ATOM 558 O O . HIS A 1 71 ? -12.024 9.118 11.033 1.00 91.75 71 HIS A O 1
ATOM 564 N N . TYR A 1 72 ? -11.117 7.263 10.164 1.00 87.75 72 TYR A N 1
ATOM 565 C CA . TYR A 1 72 ? -12.195 6.394 10.635 1.00 87.75 72 TYR A CA 1
ATOM 566 C C . TYR A 1 72 ? -12.154 6.141 12.138 1.00 87.75 72 TYR A C 1
ATOM 568 O O . TYR A 1 72 ? -13.218 6.068 12.762 1.00 87.75 72 TYR A O 1
ATOM 576 N N . MET A 1 73 ? -10.959 6.078 12.726 1.00 88.31 73 MET A N 1
ATOM 577 C CA . MET A 1 73 ? -10.786 6.003 14.174 1.00 88.31 73 MET A CA 1
ATOM 578 C C . MET A 1 73 ? -11.440 7.198 14.871 1.00 88.31 73 MET A C 1
ATOM 580 O O . MET A 1 73 ? -12.294 7.006 15.736 1.00 88.31 73 MET A O 1
ATOM 584 N N . ASN A 1 74 ? -11.171 8.417 14.396 1.00 85.62 74 ASN A N 1
ATOM 585 C CA . ASN A 1 74 ? -11.747 9.642 14.960 1.00 85.62 74 ASN A CA 1
ATOM 586 C C . ASN A 1 74 ? -13.286 9.668 14.917 1.00 85.62 74 ASN A C 1
ATOM 588 O O . ASN A 1 74 ? -13.918 10.263 15.784 1.00 85.62 74 ASN A O 1
ATOM 592 N N . LYS A 1 75 ? -13.912 9.006 13.933 1.00 84.81 75 LYS A N 1
ATOM 593 C CA . LYS A 1 75 ? -15.379 8.943 13.812 1.00 84.81 75 LYS A CA 1
ATOM 594 C C . LYS A 1 75 ? -16.032 7.868 14.685 1.00 84.81 75 LYS A C 1
ATOM 596 O O . LYS A 1 75 ? -17.238 7.949 14.934 1.00 84.81 75 LYS A O 1
ATOM 601 N N . LYS A 1 76 ? -15.306 6.815 15.077 1.00 81.75 76 LYS A N 1
ATOM 602 C CA . LYS A 1 76 ? -15.853 5.647 15.797 1.00 81.75 76 LYS A CA 1
ATOM 603 C C . LYS A 1 76 ? -14.860 5.123 16.847 1.00 81.75 76 LYS A C 1
ATOM 605 O O . LYS A 1 76 ? -14.241 4.075 16.633 1.00 81.75 76 LYS A O 1
ATOM 610 N N . PRO A 1 77 ? -14.775 5.782 18.018 1.00 75.88 77 PRO A N 1
ATOM 611 C CA . PRO A 1 77 ? -13.726 5.506 18.992 1.00 75.88 77 PRO A CA 1
ATOM 612 C C . PRO A 1 77 ? -13.743 4.098 19.596 1.00 75.88 77 PRO A C 1
ATOM 614 O O . PRO A 1 77 ? -12.701 3.545 19.940 1.00 75.88 77 PRO A O 1
ATOM 617 N N . SER A 1 78 ? -14.913 3.461 19.653 1.00 82.50 78 SER A N 1
ATOM 618 C CA . SER A 1 78 ? -15.074 2.109 20.201 1.00 82.50 78 SER A CA 1
ATOM 619 C C . SER A 1 78 ? -14.493 0.987 19.331 1.00 82.50 78 SER A C 1
ATOM 621 O O . SER A 1 78 ? -14.441 -0.154 19.779 1.00 82.50 78 SER A O 1
ATOM 623 N N . ARG A 1 79 ? -14.061 1.267 18.091 1.00 82.94 79 ARG A N 1
ATOM 624 C CA . ARG A 1 79 ? -13.583 0.245 17.135 1.00 82.94 79 ARG A CA 1
ATOM 625 C C . ARG A 1 79 ? -12.168 0.499 16.612 1.00 82.94 79 ARG A C 1
ATOM 627 O O . ARG A 1 79 ? -11.821 0.001 15.546 1.00 82.94 79 ARG A O 1
ATOM 634 N N . HIS A 1 80 ? -11.354 1.256 17.348 1.00 86.81 80 HIS A N 1
ATOM 635 C CA . HIS A 1 80 ? -10.016 1.669 16.914 1.00 86.81 80 HIS A CA 1
ATOM 636 C C . HIS A 1 80 ? -9.130 0.513 16.439 1.00 86.81 80 HIS A C 1
ATOM 638 O O . HIS A 1 80 ? -8.660 0.537 15.306 1.00 86.81 80 HIS A O 1
ATOM 644 N N . LEU A 1 81 ? -8.957 -0.507 17.285 1.00 88.31 81 LEU A N 1
ATOM 645 C CA . LEU A 1 81 ? -8.099 -1.656 16.982 1.00 88.31 81 LEU A CA 1
ATOM 646 C C . LEU A 1 81 ? -8.614 -2.457 15.777 1.00 88.31 81 LEU A C 1
ATOM 648 O O . LEU A 1 81 ? -7.839 -2.935 14.955 1.00 88.31 81 LEU A O 1
ATOM 652 N N . LEU A 1 82 ? -9.940 -2.576 15.661 1.00 89.56 82 LEU A N 1
ATOM 653 C CA . LEU A 1 82 ? -10.563 -3.299 14.560 1.00 89.56 82 LEU A CA 1
ATOM 654 C C . LEU A 1 82 ? -10.319 -2.578 13.227 1.00 89.56 82 LEU A C 1
ATOM 656 O O . LEU A 1 82 ? -9.977 -3.221 12.248 1.00 89.56 82 LEU A O 1
ATOM 660 N N . TYR A 1 83 ? -10.438 -1.248 13.174 1.00 88.25 83 TYR A N 1
ATOM 661 C CA . TYR A 1 83 ? -10.135 -0.503 11.946 1.00 88.25 83 TYR A CA 1
ATOM 662 C C . TYR A 1 83 ? -8.657 -0.605 11.554 1.00 88.25 83 TYR A C 1
ATOM 664 O O . TYR A 1 83 ? -8.369 -0.853 10.385 1.00 88.25 83 TYR A O 1
ATOM 672 N N . SER A 1 84 ? -7.739 -0.460 12.515 1.00 91.38 84 SER A N 1
ATOM 673 C CA . SER A 1 84 ? -6.297 -0.466 12.241 1.00 91.38 84 SER A CA 1
ATOM 674 C C . SER A 1 84 ? -5.762 -1.812 11.761 1.00 91.38 84 SER A C 1
ATOM 676 O O . SER A 1 84 ? -4.726 -1.844 11.113 1.00 91.38 84 SER A O 1
ATOM 678 N N . LEU A 1 85 ? -6.441 -2.919 12.071 1.00 94.31 85 LEU A N 1
ATOM 679 C CA . LEU A 1 85 ? -6.038 -4.251 11.613 1.00 94.31 85 LEU A CA 1
ATOM 680 C C . LEU A 1 85 ? -6.832 -4.703 10.388 1.00 94.31 85 LEU A C 1
ATOM 682 O O . LEU A 1 85 ? -6.253 -5.220 9.434 1.00 94.31 85 LEU A O 1
ATOM 686 N N . THR A 1 86 ? -8.149 -4.497 10.378 1.00 94.88 86 THR A N 1
ATOM 687 C CA . THR A 1 86 ? -9.003 -5.028 9.310 1.00 94.88 86 THR A CA 1
ATOM 688 C C . THR A 1 86 ? -8.806 -4.279 7.997 1.00 94.88 86 THR A C 1
ATOM 690 O O . THR A 1 86 ? -8.821 -4.917 6.950 1.00 94.88 86 THR A O 1
ATOM 693 N N . LEU A 1 87 ? -8.590 -2.957 8.016 1.00 95.44 87 LEU A N 1
ATOM 694 C CA . LEU A 1 87 ? -8.389 -2.190 6.782 1.00 95.44 87 LEU A CA 1
ATOM 695 C C . LEU A 1 87 ? -7.133 -2.623 6.001 1.00 95.44 87 LEU A C 1
ATOM 697 O O . LEU A 1 87 ? -7.300 -3.009 4.842 1.00 95.44 87 LEU A O 1
ATOM 701 N N . PRO A 1 88 ? -5.915 -2.620 6.586 1.00 96.12 88 PRO A N 1
ATOM 702 C CA . PRO A 1 88 ? -4.734 -3.084 5.862 1.00 96.12 88 PRO A CA 1
ATOM 703 C C . PRO A 1 88 ? -4.850 -4.561 5.478 1.00 96.12 88 PRO A C 1
ATOM 705 O O . PRO A 1 88 ? -4.483 -4.913 4.367 1.00 96.12 88 PRO A O 1
ATOM 708 N N . THR A 1 89 ? -5.459 -5.406 6.318 1.00 96.31 89 THR A N 1
ATOM 709 C CA . TH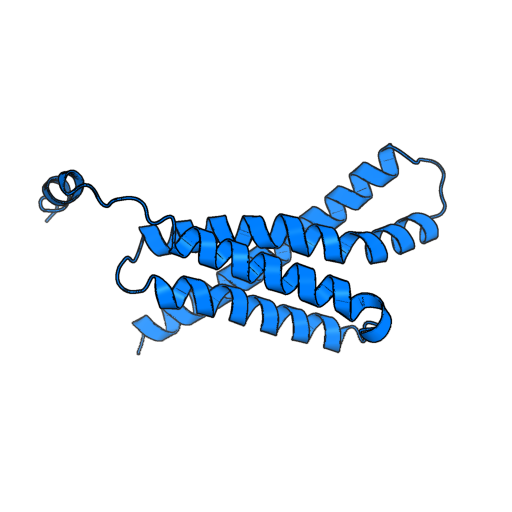R A 1 89 ? -5.662 -6.828 5.989 1.00 96.31 89 THR A CA 1
ATOM 710 C C . THR A 1 89 ? -6.562 -7.023 4.771 1.00 96.31 89 THR A C 1
ATOM 712 O O . THR A 1 89 ? -6.200 -7.755 3.856 1.00 96.31 89 THR A O 1
ATOM 715 N N . VAL A 1 90 ? -7.723 -6.362 4.721 1.00 96.38 90 VAL A N 1
ATOM 716 C CA . VAL A 1 90 ? -8.638 -6.464 3.573 1.00 96.38 90 VAL A CA 1
ATOM 717 C C . VAL A 1 90 ? -7.983 -5.920 2.309 1.00 96.38 90 VAL A C 1
ATOM 719 O O . VAL A 1 90 ? -8.096 -6.546 1.260 1.00 96.38 90 VAL A O 1
ATOM 722 N N . TYR A 1 91 ? -7.268 -4.798 2.404 1.00 95.56 91 TYR A N 1
ATOM 723 C CA . TYR A 1 91 ? -6.504 -4.271 1.278 1.00 95.56 91 TYR A CA 1
ATOM 724 C C . TYR A 1 91 ? -5.462 -5.279 0.785 1.00 95.56 91 TYR A C 1
ATOM 726 O O . TYR A 1 91 ? -5.440 -5.578 -0.401 1.00 95.56 91 TYR A O 1
ATOM 734 N N . THR A 1 92 ? -4.646 -5.847 1.678 1.00 94.31 92 THR A N 1
ATOM 735 C CA . THR A 1 92 ? -3.606 -6.819 1.313 1.00 94.31 92 THR A CA 1
ATOM 736 C C . THR A 1 92 ? -4.207 -8.065 0.671 1.00 94.31 92 THR A C 1
ATOM 738 O O . THR A 1 92 ? -3.644 -8.581 -0.284 1.00 94.31 92 THR A O 1
ATOM 741 N N . LEU A 1 93 ? -5.369 -8.536 1.128 1.00 95.62 93 LEU A N 1
ATOM 742 C CA . LEU A 1 93 ? -6.055 -9.657 0.479 1.00 95.62 93 LEU A CA 1
ATOM 743 C C . LEU A 1 93 ? -6.491 -9.317 -0.952 1.00 95.62 93 LEU A C 1
ATOM 745 O O . LEU A 1 93 ? -6.299 -10.132 -1.849 1.00 95.62 93 LEU A O 1
ATOM 749 N N . ILE A 1 94 ? -7.041 -8.120 -1.172 1.00 94.81 94 ILE A N 1
ATOM 750 C CA . ILE A 1 94 ? -7.406 -7.651 -2.517 1.00 94.81 94 ILE A CA 1
ATOM 751 C C . ILE A 1 94 ? -6.153 -7.542 -3.398 1.00 94.81 94 ILE A C 1
ATOM 753 O O . ILE A 1 94 ? -6.178 -7.991 -4.540 1.00 94.81 94 ILE A O 1
ATOM 757 N N . ASP A 1 95 ? -5.061 -7.003 -2.858 1.00 91.25 95 ASP A N 1
ATOM 758 C CA . ASP A 1 95 ? -3.777 -6.854 -3.551 1.00 91.25 95 ASP A CA 1
ATOM 759 C C . ASP A 1 95 ? -3.218 -8.219 -3.994 1.00 91.25 95 ASP A C 1
ATOM 761 O O . ASP A 1 95 ? -2.901 -8.422 -5.164 1.00 91.25 95 ASP A O 1
ATOM 765 N N . ILE A 1 96 ? -3.225 -9.217 -3.098 1.00 90.88 96 ILE A N 1
ATOM 766 C CA . ILE A 1 96 ? -2.842 -10.604 -3.417 1.00 90.88 96 ILE A CA 1
ATOM 767 C C . ILE A 1 96 ? -3.733 -11.175 -4.522 1.00 90.88 96 ILE A C 1
ATOM 769 O O . ILE A 1 96 ? -3.220 -11.785 -5.458 1.00 90.88 96 ILE A O 1
ATOM 773 N N . CYS A 1 97 ? -5.053 -10.985 -4.440 1.00 93.50 97 CYS A N 1
ATOM 774 C CA . CYS A 1 97 ? -5.973 -11.450 -5.477 1.00 93.50 97 CYS A CA 1
ATOM 775 C C . CYS A 1 97 ? -5.638 -10.852 -6.849 1.00 93.50 97 CYS A C 1
ATOM 777 O O . CYS A 1 97 ? -5.657 -11.581 -7.838 1.00 93.50 97 CYS A O 1
ATOM 779 N N . ILE A 1 98 ? -5.303 -9.561 -6.910 1.00 90.38 98 ILE A N 1
ATOM 780 C CA . ILE A 1 98 ? -4.909 -8.886 -8.153 1.00 90.38 98 ILE A CA 1
ATOM 781 C C . ILE A 1 98 ? -3.586 -9.454 -8.668 1.00 90.38 98 ILE A C 1
ATOM 783 O O . ILE A 1 98 ? -3.519 -9.859 -9.826 1.00 90.38 98 ILE A O 1
ATOM 787 N N . ILE A 1 99 ? -2.563 -9.548 -7.815 1.00 87.12 99 ILE A N 1
ATOM 788 C CA . ILE A 1 99 ? -1.234 -10.056 -8.185 1.00 87.12 99 ILE A CA 1
ATOM 789 C C . ILE A 1 99 ? -1.310 -11.492 -8.724 1.00 87.12 99 ILE A C 1
ATOM 791 O O . ILE A 1 99 ? -0.690 -11.815 -9.740 1.00 87.12 99 ILE A O 1
ATOM 795 N N . VAL A 1 100 ? -2.098 -12.349 -8.072 1.00 89.62 100 VAL A N 1
ATOM 796 C CA . VAL A 1 100 ? -2.333 -13.727 -8.522 1.00 89.62 100 VAL A CA 1
ATOM 797 C C . VAL A 1 100 ? -3.102 -13.745 -9.844 1.00 89.62 100 VAL A C 1
ATOM 799 O O . VAL A 1 100 ? -2.738 -14.502 -10.742 1.00 89.62 100 VAL A O 1
ATOM 802 N N . ALA A 1 101 ? -4.126 -12.901 -10.001 1.00 90.25 101 ALA A N 1
ATOM 803 C CA . ALA A 1 101 ? -4.931 -12.842 -11.222 1.00 90.25 101 ALA A CA 1
ATOM 804 C C . ALA A 1 101 ? -4.118 -12.414 -12.455 1.00 90.25 101 ALA A C 1
ATOM 806 O O . ALA A 1 101 ? -4.354 -12.933 -13.545 1.00 90.25 101 ALA A O 1
ATOM 807 N N . ILE A 1 102 ? -3.144 -11.515 -12.287 1.00 87.25 102 ILE A N 1
ATOM 808 C CA . ILE A 1 102 ? -2.262 -11.064 -13.376 1.00 87.25 102 ILE A CA 1
ATOM 809 C C . ILE A 1 102 ? -1.045 -11.976 -13.594 1.00 87.25 102 ILE A C 1
ATOM 811 O O . ILE A 1 102 ? -0.221 -11.678 -14.453 1.00 87.25 102 ILE A O 1
ATOM 815 N N . GLN A 1 103 ? -0.919 -13.070 -12.830 1.00 86.88 103 GLN A N 1
ATOM 816 C CA . GLN A 1 103 ? 0.209 -14.009 -12.893 1.00 86.88 103 GLN A CA 1
ATOM 817 C C . GLN A 1 103 ? 1.576 -13.313 -12.777 1.00 86.88 103 GLN A C 1
ATOM 819 O O . GLN A 1 103 ? 2.523 -13.661 -13.484 1.00 86.88 103 GLN A O 1
ATOM 824 N N . ALA A 1 104 ? 1.689 -12.311 -11.897 1.00 81.00 104 ALA A N 1
ATOM 825 C CA . ALA A 1 104 ? 2.947 -11.590 -11.735 1.00 81.00 104 ALA A CA 1
ATOM 826 C C . ALA A 1 104 ? 4.057 -12.530 -11.240 1.00 81.00 104 ALA A C 1
ATOM 828 O O . ALA A 1 104 ? 3.811 -13.431 -10.430 1.00 81.00 104 ALA A O 1
ATOM 829 N N . ASP A 1 105 ? 5.299 -12.278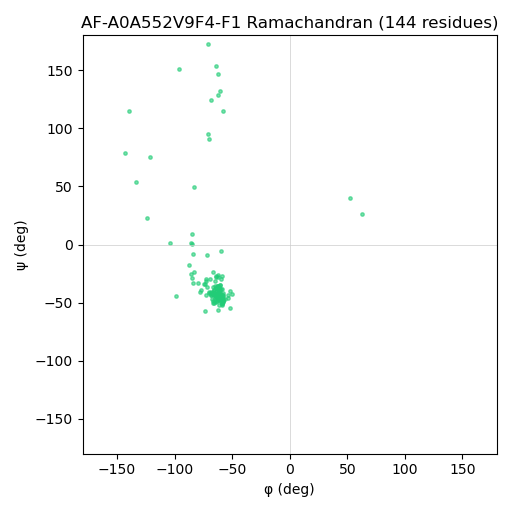 -11.663 1.00 80.75 105 ASP A N 1
ATOM 830 C CA . ASP A 1 105 ? 6.457 -12.981 -11.118 1.00 80.75 105 ASP A CA 1
ATOM 831 C C . ASP A 1 105 ? 6.710 -12.540 -9.668 1.00 80.75 105 ASP A C 1
ATOM 833 O O . ASP A 1 105 ? 7.409 -11.568 -9.365 1.00 80.75 105 ASP A O 1
ATOM 837 N N . LEU A 1 106 ? 6.086 -13.280 -8.756 1.00 72.12 106 LEU A N 1
ATOM 838 C CA . LEU A 1 106 ? 6.193 -13.079 -7.321 1.00 72.12 106 LEU A CA 1
ATOM 839 C C . LEU A 1 106 ? 7.613 -13.321 -6.817 1.00 72.12 106 LEU A C 1
ATOM 841 O O . LEU A 1 106 ? 7.980 -12.726 -5.812 1.00 72.12 106 LEU A O 1
ATOM 845 N N . LYS A 1 107 ? 8.421 -14.171 -7.467 1.00 81.06 107 LYS A N 1
ATOM 846 C CA . LYS A 1 107 ? 9.736 -14.556 -6.932 1.00 81.06 107 LYS A CA 1
ATOM 847 C C . LYS A 1 107 ? 10.732 -13.406 -6.989 1.00 81.06 107 LYS A C 1
ATOM 849 O O . LYS A 1 107 ? 11.459 -13.198 -6.020 1.00 81.06 107 LYS A O 1
ATOM 854 N N . SER A 1 108 ? 10.746 -12.654 -8.086 1.00 79.94 108 SER A N 1
ATOM 855 C CA . SER A 1 108 ? 11.633 -11.499 -8.256 1.00 79.94 108 SER A CA 1
ATOM 856 C C . SER A 1 108 ? 11.211 -10.300 -7.400 1.00 79.94 108 SER A C 1
ATOM 858 O O . SER A 1 108 ? 12.067 -9.575 -6.898 1.00 79.94 108 SER A O 1
ATOM 860 N N . ASN A 1 109 ? 9.908 -10.131 -7.154 1.00 80.81 109 ASN A N 1
ATOM 861 C CA . ASN A 1 109 ? 9.353 -8.962 -6.459 1.00 80.81 109 ASN A CA 1
ATOM 862 C C . ASN A 1 109 ? 8.934 -9.214 -4.998 1.00 80.81 109 ASN A C 1
ATOM 864 O O . ASN A 1 109 ? 8.451 -8.298 -4.326 1.00 80.81 109 ASN A O 1
ATOM 868 N N . TYR A 1 110 ? 9.130 -10.432 -4.480 1.00 85.25 110 TYR A N 1
ATOM 869 C CA . TYR A 1 110 ? 8.703 -10.833 -3.134 1.00 85.25 110 TYR A CA 1
ATOM 870 C C . TYR A 1 110 ? 9.210 -9.908 -2.012 1.00 85.25 110 TYR A C 1
ATOM 872 O O . TYR A 1 110 ? 8.404 -9.516 -1.162 1.00 85.25 110 TYR A O 1
ATOM 880 N N . PRO A 1 111 ? 10.500 -9.503 -1.983 1.00 89.38 111 PRO A N 1
ATOM 881 C CA . PRO A 1 111 ? 11.009 -8.657 -0.904 1.00 89.38 111 PRO A CA 1
ATOM 882 C C . PRO A 1 111 ? 10.339 -7.282 -0.895 1.00 89.38 111 PRO A C 1
ATOM 884 O O . PRO A 1 111 ? 9.910 -6.803 0.155 1.00 89.38 111 PRO A O 1
ATOM 887 N N . THR A 1 112 ? 10.185 -6.669 -2.070 1.00 88.50 112 THR A N 1
ATOM 888 C CA . THR A 1 112 ? 9.554 -5.353 -2.210 1.00 88.50 112 THR A CA 1
ATOM 889 C C . THR A 1 112 ? 8.083 -5.410 -1.822 1.00 88.50 112 THR A C 1
ATOM 891 O O . THR A 1 112 ? 7.596 -4.520 -1.127 1.00 88.50 112 THR A O 1
ATOM 894 N N . TYR A 1 113 ? 7.389 -6.491 -2.184 1.00 88.06 113 TYR A N 1
ATOM 895 C CA . TYR A 1 113 ? 6.007 -6.721 -1.778 1.00 88.06 113 TYR A CA 1
ATOM 896 C C . TYR A 1 113 ? 5.853 -6.838 -0.252 1.00 88.06 113 TYR A C 1
ATOM 898 O O . TYR A 1 113 ? 4.952 -6.225 0.330 1.00 88.06 113 TYR A O 1
ATOM 906 N N . ILE A 1 114 ? 6.753 -7.566 0.421 1.00 91.94 114 ILE A N 1
ATOM 907 C CA . ILE A 1 114 ? 6.766 -7.643 1.890 1.00 91.94 114 ILE A CA 1
ATOM 908 C C . ILE A 1 114 ? 6.977 -6.256 2.489 1.00 91.94 114 ILE A C 1
ATOM 910 O O . ILE A 1 114 ? 6.214 -5.855 3.365 1.00 91.94 114 ILE A O 1
ATOM 914 N N . ILE A 1 115 ? 7.972 -5.507 2.011 1.00 92.94 115 ILE A N 1
ATOM 915 C CA . ILE A 1 115 ? 8.272 -4.161 2.516 1.00 92.94 115 ILE A CA 1
ATOM 916 C C . ILE A 1 115 ? 7.062 -3.239 2.331 1.00 92.94 115 ILE A C 1
ATOM 918 O O . ILE A 1 115 ? 6.652 -2.566 3.277 1.00 92.94 115 ILE A O 1
ATOM 922 N N . ALA A 1 116 ? 6.439 -3.253 1.151 1.00 91.69 116 ALA A N 1
ATOM 923 C CA . ALA A 1 116 ? 5.257 -2.450 0.858 1.00 91.69 116 ALA A CA 1
ATOM 924 C C . ALA A 1 116 ? 4.052 -2.847 1.725 1.00 91.69 116 ALA A C 1
ATOM 926 O O . ALA A 1 116 ? 3.295 -1.985 2.173 1.00 91.69 116 ALA A O 1
ATOM 927 N N . THR A 1 117 ? 3.876 -4.139 2.001 1.00 93.94 117 THR A N 1
ATOM 928 C CA . THR A 1 117 ? 2.833 -4.632 2.909 1.00 93.94 117 THR A CA 1
ATOM 929 C C . THR A 1 117 ? 3.107 -4.172 4.339 1.00 93.94 117 THR A C 1
ATOM 931 O O . THR A 1 117 ? 2.234 -3.591 4.981 1.00 93.94 117 THR A O 1
ATOM 934 N N . LEU A 1 118 ? 4.333 -4.346 4.835 1.00 95.62 118 LEU A N 1
ATOM 935 C CA . LEU A 1 118 ? 4.726 -3.905 6.172 1.00 95.62 118 LEU A CA 1
ATOM 936 C C . LEU A 1 118 ? 4.561 -2.394 6.347 1.00 95.62 118 LEU A C 1
ATOM 938 O O . LEU A 1 118 ? 4.085 -1.965 7.395 1.00 95.62 118 LEU A O 1
ATOM 942 N N . ALA A 1 119 ? 4.866 -1.590 5.326 1.00 95.31 119 ALA A N 1
ATOM 943 C CA . ALA A 1 119 ? 4.658 -0.143 5.350 1.00 95.31 119 ALA A CA 1
ATOM 944 C C . ALA A 1 119 ? 3.176 0.233 5.550 1.00 95.31 119 ALA A C 1
ATOM 946 O O . ALA A 1 119 ? 2.864 1.135 6.330 1.00 95.31 119 ALA A O 1
ATOM 947 N N . LYS A 1 120 ? 2.247 -0.498 4.921 1.00 94.31 120 LYS A N 1
ATOM 948 C CA . LYS A 1 120 ? 0.791 -0.321 5.086 1.00 94.31 120 LYS A CA 1
ATOM 949 C C . LYS A 1 120 ? 0.329 -0.637 6.505 1.00 94.31 120 LYS A C 1
ATOM 951 O O . LYS A 1 120 ? -0.392 0.157 7.114 1.00 94.31 120 LYS A O 1
ATOM 956 N N . TYR A 1 121 ? 0.791 -1.756 7.060 1.00 96.25 121 TYR A N 1
ATOM 957 C CA . TYR A 1 121 ? 0.518 -2.109 8.455 1.00 96.25 121 TYR A CA 1
ATOM 958 C C . TYR A 1 121 ? 1.141 -1.102 9.426 1.00 96.25 121 TYR A C 1
ATOM 960 O O . TYR A 1 121 ? 0.475 -0.674 10.367 1.00 96.25 121 TYR A O 1
ATOM 968 N N . ALA A 1 122 ? 2.376 -0.664 9.180 1.00 96.12 122 ALA A N 1
ATOM 969 C CA . ALA A 1 122 ? 3.040 0.357 9.979 1.00 96.12 122 ALA A CA 1
ATOM 970 C C . ALA A 1 122 ? 2.251 1.671 9.962 1.00 96.12 122 ALA A C 1
ATOM 972 O O . ALA A 1 122 ? 1.973 2.216 11.026 1.00 96.12 122 ALA A O 1
ATOM 973 N N . GLY A 1 123 ? 1.799 2.141 8.796 1.00 94.44 123 GLY A N 1
ATOM 974 C CA . GLY A 1 123 ? 0.951 3.331 8.683 1.00 94.44 123 GLY A CA 1
ATOM 975 C C . GLY A 1 123 ? -0.330 3.224 9.516 1.00 94.44 123 GLY A C 1
ATOM 976 O O . GLY A 1 123 ? -0.654 4.129 10.291 1.00 94.44 123 GLY A O 1
ATOM 977 N N . ALA A 1 124 ? -1.028 2.089 9.437 1.00 94.38 124 ALA A N 1
ATOM 978 C CA . ALA A 1 124 ? -2.231 1.843 10.231 1.00 94.38 124 ALA A CA 1
ATOM 979 C C . ALA A 1 124 ? -1.947 1.764 11.747 1.00 94.38 124 ALA A C 1
ATOM 981 O O . ALA A 1 124 ? -2.711 2.300 12.554 1.00 94.38 124 ALA A O 1
ATOM 982 N N . LEU A 1 125 ? -0.832 1.150 12.155 1.00 94.75 125 LEU A N 1
ATOM 983 C CA . LEU A 1 125 ? -0.414 1.062 13.557 1.00 94.75 125 LEU A CA 1
ATOM 984 C C . LEU A 1 125 ? 0.034 2.416 14.114 1.00 94.75 125 LEU A C 1
ATOM 986 O O . LEU A 1 125 ? -0.336 2.772 15.230 1.00 94.75 125 LEU A O 1
ATOM 990 N N . ILE A 1 126 ? 0.764 3.215 13.337 1.00 94.75 126 ILE A N 1
ATOM 991 C CA . ILE A 1 126 ? 1.149 4.581 13.711 1.00 94.75 126 ILE A CA 1
ATOM 992 C C . ILE A 1 126 ? -0.107 5.430 13.934 1.00 94.75 126 ILE A C 1
ATOM 994 O O . ILE A 1 126 ? -0.175 6.172 14.913 1.00 94.75 126 ILE A O 1
ATOM 998 N N . ALA A 1 127 ? -1.132 5.294 13.085 1.00 92.62 127 ALA A N 1
ATOM 999 C CA . ALA A 1 127 ? -2.425 5.946 13.301 1.00 92.62 127 ALA A CA 1
ATOM 1000 C C . ALA A 1 127 ? -3.097 5.463 14.594 1.00 92.62 127 ALA A C 1
ATOM 1002 O O . ALA A 1 127 ? -3.684 6.263 15.325 1.00 92.62 127 ALA A O 1
ATOM 1003 N N . TYR A 1 128 ? -2.979 4.169 14.896 1.00 92.19 128 TYR A N 1
ATOM 1004 C CA . TYR A 1 128 ? -3.519 3.584 16.115 1.00 92.19 128 TYR A CA 1
ATOM 1005 C C . TYR A 1 128 ? -2.828 4.078 17.388 1.00 92.19 128 TYR A C 1
ATOM 1007 O O . TYR A 1 128 ? -3.520 4.324 18.373 1.00 92.19 128 TYR A O 1
ATOM 1015 N N . PHE A 1 129 ? -1.502 4.222 17.400 1.00 91.81 129 PHE A N 1
ATOM 1016 C CA . PHE A 1 129 ? -0.759 4.680 18.579 1.00 91.81 129 PHE A CA 1
ATOM 1017 C C . PHE A 1 129 ? -0.817 6.202 18.756 1.00 91.81 129 PHE A C 1
ATOM 1019 O O . PHE A 1 129 ? -0.925 6.678 19.885 1.00 91.81 129 PHE A O 1
ATOM 1026 N N . ASN A 1 130 ? -0.870 6.971 17.665 1.00 90.06 130 ASN A N 1
ATOM 1027 C CA . ASN A 1 130 ? -1.027 8.428 17.689 1.00 90.06 130 ASN A CA 1
ATOM 1028 C C . ASN A 1 130 ? -2.498 8.860 17.831 1.00 90.06 130 ASN A C 1
ATOM 1030 O O . ASN A 1 130 ? -2.991 9.700 17.068 1.00 90.06 130 ASN A O 1
ATOM 1034 N N . LYS A 1 131 ? -3.221 8.289 18.806 1.00 76.25 131 LYS A N 1
ATOM 1035 C CA . LYS A 1 131 ? -4.614 8.681 19.072 1.00 76.25 131 LYS A CA 1
ATOM 1036 C C . LYS A 1 131 ? -4.647 10.155 19.485 1.00 76.25 131 LYS A C 1
ATOM 1038 O O . LYS A 1 131 ? -3.929 10.529 20.415 1.00 76.25 131 LYS A O 1
ATOM 1043 N N . PRO A 1 132 ? -5.480 11.003 18.859 1.00 65.81 132 PRO A N 1
ATOM 1044 C CA . PRO A 1 132 ? -5.697 12.339 19.388 1.00 65.81 132 PRO A CA 1
ATOM 1045 C C . PRO A 1 132 ? -6.284 12.217 20.799 1.00 65.81 132 PRO A C 1
ATOM 1047 O O . PRO A 1 132 ? -7.213 11.436 21.022 1.00 65.81 132 PRO A O 1
ATOM 1050 N N . LYS A 1 133 ? -5.731 12.969 21.759 1.00 66.12 133 LYS A N 1
ATOM 1051 C CA . LYS A 1 133 ? -6.337 13.109 23.087 1.00 66.12 133 LYS A CA 1
ATOM 1052 C C . LYS A 1 133 ? -7.744 13.661 22.872 1.00 66.12 133 LYS A C 1
ATOM 1054 O O . LYS A 1 133 ? -7.896 14.766 22.360 1.00 66.12 133 LYS A O 1
ATOM 1059 N N . ILE A 1 134 ? -8.764 12.876 23.201 1.00 62.19 134 ILE A N 1
ATOM 1060 C CA . ILE A 1 134 ? -10.145 13.352 23.185 1.00 62.19 134 ILE A CA 1
ATOM 1061 C C . ILE A 1 134 ? -10.261 14.315 24.368 1.00 62.19 134 ILE A C 1
ATOM 1063 O O . ILE A 1 134 ? -10.423 13.886 25.506 1.00 62.19 134 ILE A O 1
ATOM 1067 N N . THR A 1 135 ? -10.092 15.613 24.125 1.00 56.56 135 THR A N 1
ATOM 1068 C CA . THR A 1 135 ? -10.332 16.639 25.140 1.00 56.56 135 THR A CA 1
ATOM 1069 C C . THR A 1 135 ? -11.835 16.673 25.414 1.00 56.56 135 THR A C 1
ATOM 1071 O O . THR A 1 135 ? -12.638 16.824 24.493 1.00 56.56 135 THR A O 1
ATOM 1074 N N . HIS A 1 136 ? -12.225 16.502 26.678 1.00 54.44 136 HIS A N 1
ATOM 1075 C CA . HIS A 1 136 ? -13.622 16.400 27.121 1.00 54.44 136 HIS A CA 1
ATOM 1076 C C . HIS A 1 136 ? -14.500 17.632 26.803 1.00 54.44 136 HIS A C 1
ATOM 1078 O O . HIS A 1 136 ? -15.714 17.567 26.983 1.00 54.44 136 HIS A O 1
ATOM 1084 N N . GLU A 1 137 ? -13.937 18.725 26.278 1.00 55.41 137 GLU A N 1
ATOM 1085 C CA . GLU A 1 137 ? -14.680 19.939 25.910 1.00 55.41 137 GLU A CA 1
ATOM 1086 C C . GLU A 1 137 ? -15.728 19.727 24.804 1.00 55.41 137 GLU A C 1
ATOM 1088 O O . GLU A 1 137 ? -16.758 20.397 24.805 1.00 55.41 137 GLU A O 1
ATOM 1093 N N . ASN A 1 138 ? -15.550 18.752 23.904 1.00 51.53 138 ASN A N 1
ATOM 1094 C CA . ASN A 1 138 ? -16.472 18.548 22.772 1.00 51.53 138 ASN A CA 1
ATOM 1095 C C . ASN A 1 138 ? -17.719 17.698 23.083 1.00 51.53 138 ASN A C 1
ATOM 1097 O O . ASN A 1 138 ? -18.544 17.469 22.200 1.00 51.53 138 ASN A O 1
ATOM 1101 N N . ILE A 1 139 ? -17.886 17.218 24.319 1.00 55.25 139 ILE A N 1
ATOM 1102 C CA . ILE A 1 139 ? -19.067 16.423 24.707 1.00 55.25 139 ILE A CA 1
ATOM 1103 C C . ILE A 1 139 ? -20.232 17.339 25.134 1.00 55.25 139 ILE A C 1
ATOM 1105 O O . ILE A 1 139 ? -21.395 16.978 24.968 1.00 55.25 139 ILE A O 1
ATOM 1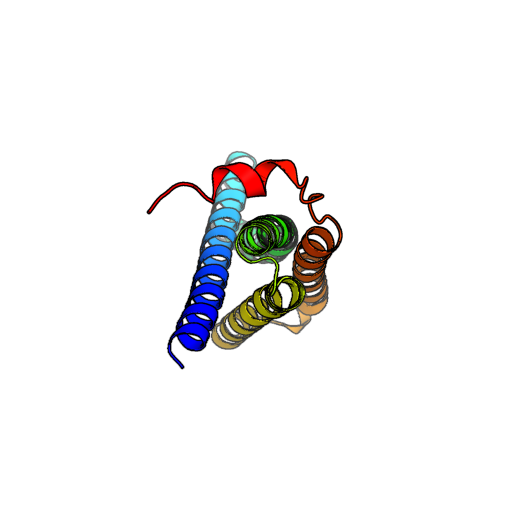109 N N . SER A 1 140 ? -19.939 18.561 25.593 1.00 53.72 140 SER A N 1
ATOM 1110 C CA . SER A 1 140 ? -20.941 19.535 26.058 1.00 53.72 140 SER A CA 1
ATOM 1111 C C . SER A 1 140 ? -21.824 20.105 24.932 1.00 53.72 140 SER A C 1
ATOM 1113 O O . SER A 1 140 ? -22.999 20.400 25.148 1.00 53.72 140 SER A O 1
ATOM 1115 N N . SER A 1 141 ? -21.308 20.208 23.702 1.00 55.34 141 SER A N 1
ATOM 1116 C CA . SER A 1 141 ? -22.044 20.794 22.568 1.00 55.34 141 SER A CA 1
ATOM 1117 C C . SER A 1 141 ? -22.921 19.796 21.800 1.00 55.34 141 SER A C 1
ATOM 1119 O O . SER A 1 141 ? -23.854 20.208 21.115 1.00 55.34 141 SER A O 1
ATOM 1121 N N . SER A 1 142 ? -22.690 18.486 21.945 1.00 53.97 142 SER A N 1
ATOM 1122 C CA . SER A 1 142 ? -23.482 17.439 21.276 1.00 53.97 142 SER A CA 1
ATOM 1123 C C . SER A 1 142 ? -24.771 17.065 22.023 1.00 53.97 142 SER A C 1
ATOM 1125 O O . SER A 1 142 ? -25.582 16.316 21.483 1.00 53.97 142 SER A O 1
ATOM 1127 N N . G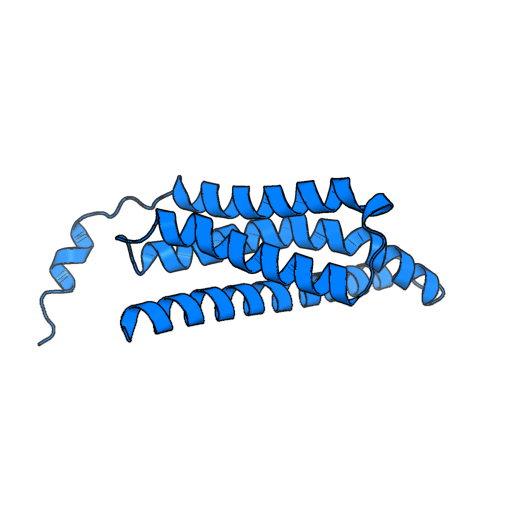LY A 1 143 ? -24.972 17.562 23.248 1.00 51.06 143 GLY A N 1
ATOM 1128 C CA . GLY A 1 143 ? -26.172 17.316 24.058 1.00 51.06 143 GLY A CA 1
ATOM 1129 C C . GLY A 1 143 ? -27.350 18.252 23.768 1.00 51.06 143 GLY A C 1
ATOM 1130 O O . GLY A 1 143 ? -28.309 18.261 24.533 1.00 51.06 143 GLY A O 1
ATOM 1131 N N . ARG A 1 144 ? -27.284 19.076 22.712 1.00 50.66 144 ARG A N 1
ATOM 1132 C CA . ARG A 1 144 ? -28.328 20.059 22.383 1.00 50.66 144 ARG A CA 1
ATOM 1133 C C . ARG A 1 144 ? -28.716 20.065 20.910 1.00 50.66 144 ARG A C 1
ATOM 1135 O O . ARG A 1 144 ? -28.705 21.126 20.303 1.00 50.66 144 ARG A O 1
ATOM 1142 N N . ILE A 1 145 ? -29.081 18.931 20.327 1.00 53.19 145 ILE A N 1
ATOM 1143 C CA . ILE A 1 145 ? -30.024 18.969 19.202 1.00 53.19 145 ILE A CA 1
ATOM 1144 C C . ILE A 1 145 ? -30.985 17.796 19.385 1.00 53.19 145 ILE A C 1
ATOM 1146 O O . ILE A 1 145 ? -30.555 16.645 19.442 1.00 53.19 145 ILE A O 1
ATOM 1150 N N . PHE A 1 146 ? -32.243 18.177 19.599 1.00 51.44 146 PHE A N 1
ATOM 1151 C CA . PHE A 1 146 ? -33.435 17.348 19.737 1.00 51.44 146 PHE A CA 1
ATOM 1152 C C . PHE A 1 146 ? -33.645 16.415 18.540 1.00 51.44 146 PHE A C 1
ATOM 1154 O O . PHE A 1 146 ? -33.243 16.802 17.417 1.00 51.44 146 PHE A O 1
#

Sequence (146 aa):
MKTQLLFVLRILGTAILIMIIDVLLSVLEVFIYARFVPDKPASFYDAHALQSAPWVSGIAGGFLMFVFTRHYMNKKPSRHLLYSLTLPTVYTLIDICIIVAIQADLKSNYPTYIIATLAKYAGALIAYFNKPKITHENISSSGRIF

Radius of gyration: 18.86 Å; Cα contacts (8 Å, |Δi|>4): 111; chains: 1; bounding box: 47×35×54 Å

Secondary structure (DSSP, 8-state):
-HHHHHHHHHHHHHHHHHHHHHHHHHHHHHHHHHHHS-S--HHHHHHHHHHHHHHHHHHHHHHHHHHHHHHHHHH-GGGHHHHHHHHHHHHHHHHHHHHHHTT--HHHHHHHHHHHHHHHHHHHHHHHHS-----GGGGSSTT---